Protein AF-A0AAV0T772-F1 (afdb_monomer)

Structure (mmCIF, N/CA/C/O backbone):
data_AF-A0AAV0T772-F1
#
_entry.id   AF-A0AAV0T772-F1
#
loop_
_atom_site.group_PDB
_atom_site.id
_atom_site.type_symbol
_atom_site.label_atom_id
_atom_site.label_alt_id
_atom_site.label_comp_id
_atom_site.label_asym_id
_atom_site.label_entity_id
_atom_site.label_seq_id
_atom_site.pdbx_PDB_ins_code
_atom_site.Cartn_x
_atom_site.Cartn_y
_atom_site.Cartn_z
_atom_site.occupancy
_atom_site.B_iso_or_equiv
_atom_site.auth_seq_id
_atom_site.auth_comp_id
_atom_site.auth_asym_id
_atom_site.auth_atom_id
_atom_site.pdbx_PDB_model_num
ATOM 1 N N . MET A 1 1 ? -0.680 -29.973 -27.256 1.00 51.50 1 MET A N 1
ATOM 2 C CA . MET A 1 1 ? 0.165 -28.839 -26.835 1.00 51.50 1 MET A CA 1
ATOM 3 C C . MET A 1 1 ? -0.811 -27.718 -26.525 1.00 51.50 1 MET A C 1
ATOM 5 O O . MET A 1 1 ? -1.563 -27.370 -27.421 1.00 51.50 1 MET A O 1
ATOM 9 N N . VAL A 1 2 ? -0.962 -27.311 -25.263 1.00 63.25 2 VAL A N 1
ATOM 10 C CA . VAL A 1 2 ? -1.896 -26.226 -24.912 1.00 63.25 2 VAL A CA 1
ATOM 11 C C . VAL A 1 2 ? -1.125 -24.925 -25.077 1.00 63.25 2 VAL A C 1
ATOM 13 O O . VAL A 1 2 ? -0.084 -24.765 -24.442 1.00 63.25 2 VAL A O 1
ATOM 16 N N . ASP A 1 3 ? -1.598 -24.037 -25.944 1.00 65.44 3 ASP A N 1
ATOM 17 C CA . ASP A 1 3 ? -1.007 -22.712 -26.093 1.00 65.44 3 ASP A CA 1
ATOM 18 C C . ASP A 1 3 ? -1.204 -21.931 -24.790 1.00 65.44 3 ASP A C 1
ATOM 20 O O . ASP A 1 3 ? -2.327 -21.668 -24.353 1.00 65.44 3 ASP A O 1
ATOM 24 N N . ALA A 1 4 ? -0.098 -21.594 -24.129 1.00 74.06 4 ALA A N 1
ATOM 25 C CA . ALA A 1 4 ? -0.123 -20.755 -22.945 1.00 74.06 4 ALA A CA 1
ATOM 26 C C . ALA A 1 4 ? -0.228 -19.289 -23.384 1.00 74.06 4 ALA A C 1
ATOM 28 O O . ALA A 1 4 ? 0.738 -18.694 -23.863 1.00 74.06 4 ALA A O 1
ATOM 29 N N . TYR A 1 5 ? -1.407 -18.693 -23.221 1.00 74.44 5 TYR A N 1
ATOM 30 C CA . TYR A 1 5 ? -1.593 -17.263 -23.442 1.00 74.44 5 TYR A CA 1
ATOM 31 C C . TYR A 1 5 ? -0.962 -16.473 -22.292 1.00 74.44 5 TYR A C 1
ATOM 33 O O . TYR A 1 5 ? -1.342 -16.631 -21.132 1.00 74.44 5 TYR A O 1
ATOM 41 N N . ARG A 1 6 ? -0.003 -15.596 -22.615 1.00 76.62 6 ARG A N 1
ATOM 42 C CA . ARG A 1 6 ? 0.602 -14.662 -21.658 1.00 76.62 6 ARG A CA 1
ATOM 43 C C . ARG A 1 6 ? -0.062 -13.296 -21.777 1.00 76.62 6 ARG A C 1
ATOM 45 O O . ARG A 1 6 ? 0.064 -12.636 -22.807 1.00 76.62 6 ARG A O 1
ATOM 52 N N . ILE A 1 7 ? -0.721 -12.855 -20.712 1.00 79.25 7 ILE A N 1
ATOM 53 C CA . ILE A 1 7 ? -1.229 -11.485 -20.607 1.00 79.25 7 ILE A CA 1
ATOM 54 C C . ILE A 1 7 ? -0.040 -10.565 -20.317 1.00 79.25 7 ILE A C 1
ATOM 56 O O . ILE A 1 7 ? 0.737 -10.821 -19.401 1.00 79.25 7 ILE A O 1
ATOM 60 N N . VAL A 1 8 ? 0.118 -9.508 -21.114 1.00 85.19 8 VAL A N 1
ATOM 61 C CA . VAL A 1 8 ? 1.136 -8.472 -20.904 1.00 85.19 8 VAL A CA 1
ATOM 62 C C . VAL A 1 8 ? 0.420 -7.151 -20.673 1.00 85.19 8 VAL A C 1
ATOM 64 O O . VAL A 1 8 ? -0.331 -6.695 -21.534 1.00 85.19 8 VAL A O 1
ATOM 67 N N . PHE A 1 9 ? 0.655 -6.539 -19.515 1.00 88.12 9 PHE A N 1
ATOM 68 C CA . PHE A 1 9 ? 0.102 -5.230 -19.188 1.00 88.12 9 PHE A CA 1
ATOM 69 C C . PHE A 1 9 ? 0.944 -4.123 -19.822 1.00 88.12 9 PHE A C 1
ATOM 71 O O . PHE A 1 9 ? 2.175 -4.134 -19.763 1.00 88.12 9 PHE A O 1
ATOM 78 N N . SER A 1 10 ? 0.283 -3.140 -20.430 1.00 92.62 10 SER A N 1
ATOM 79 C CA . SER A 1 10 ? 0.952 -1.909 -20.842 1.00 92.62 10 SER A CA 1
ATOM 80 C C . SER A 1 10 ? 1.315 -1.068 -19.617 1.00 92.62 10 SER A C 1
ATOM 82 O O . SER A 1 10 ? 0.649 -1.138 -18.584 1.00 92.62 10 SER A O 1
ATOM 84 N N . LYS A 1 11 ? 2.312 -0.183 -19.745 1.00 89.62 11 LYS A N 1
ATOM 85 C CA . LYS A 1 11 ? 2.685 0.752 -18.665 1.00 89.62 11 LYS A CA 1
ATOM 86 C C . LYS A 1 11 ? 1.484 1.542 -18.133 1.00 89.62 11 LYS A C 1
ATOM 88 O O . LYS A 1 11 ? 1.363 1.745 -16.932 1.00 89.62 11 LYS A O 1
ATOM 93 N N . GLN A 1 12 ? 0.585 1.967 -19.022 1.00 93.56 12 GLN A N 1
ATOM 94 C CA . GLN A 1 12 ? -0.625 2.700 -18.642 1.00 93.56 12 GLN A CA 1
ATOM 95 C C . GLN A 1 12 ? -1.594 1.829 -17.835 1.00 93.56 12 GLN A C 1
ATOM 97 O O . GLN A 1 12 ? -2.177 2.310 -16.867 1.00 93.56 12 GLN A O 1
ATOM 102 N N . GLN A 1 13 ? -1.751 0.553 -18.204 1.00 94.06 13 GLN A N 1
ATOM 103 C CA . GLN A 1 13 ? -2.580 -0.391 -17.453 1.00 94.06 13 GLN A CA 1
ATOM 104 C C . GLN A 1 13 ? -1.985 -0.672 -16.073 1.00 94.06 13 GLN A C 1
ATOM 106 O O . GLN A 1 13 ? -2.714 -0.606 -15.091 1.00 94.06 13 GLN A O 1
ATOM 111 N N . THR A 1 14 ? -0.672 -0.898 -15.984 1.00 93.88 14 THR A N 1
ATOM 112 C CA . THR A 1 14 ? 0.033 -1.085 -14.709 1.00 93.88 14 THR A CA 1
ATOM 113 C C . THR A 1 14 ? -0.166 0.112 -13.784 1.00 93.88 14 THR A C 1
ATOM 115 O O . THR A 1 14 ? -0.620 -0.060 -12.660 1.00 93.88 14 THR A O 1
ATOM 118 N N . ILE A 1 15 ? 0.089 1.336 -14.264 1.00 93.75 15 ILE A N 1
ATOM 119 C CA . ILE A 1 15 ? -0.106 2.558 -13.464 1.00 93.75 15 ILE A CA 1
ATOM 120 C C . ILE A 1 15 ? -1.560 2.684 -13.002 1.00 93.75 15 ILE A C 1
ATOM 122 O O . ILE A 1 15 ? -1.810 3.038 -11.855 1.00 93.75 15 ILE A O 1
ATOM 126 N N . LYS A 1 16 ? -2.523 2.374 -13.879 1.00 94.69 16 LYS A N 1
ATOM 127 C CA . LYS A 1 16 ? -3.943 2.415 -13.528 1.00 94.69 16 LYS A CA 1
ATOM 128 C C . LYS A 1 16 ? -4.274 1.429 -12.405 1.00 94.69 16 LYS A C 1
ATOM 130 O O . LYS A 1 16 ? -4.924 1.840 -11.454 1.00 94.69 16 LYS A O 1
ATOM 135 N N . LEU A 1 17 ? -3.793 0.187 -12.494 1.00 94.44 17 LEU A N 1
ATOM 136 C CA . LEU A 1 17 ? -3.989 -0.848 -11.470 1.00 94.44 17 LEU A CA 1
ATOM 137 C C . LEU A 1 17 ? -3.356 -0.445 -10.128 1.00 94.44 17 LEU A C 1
ATOM 139 O O . LEU A 1 17 ? -3.989 -0.565 -9.085 1.00 94.44 17 LEU A O 1
ATOM 143 N N . PHE A 1 18 ? -2.142 0.113 -10.151 1.00 95.25 18 PHE A N 1
ATOM 144 C CA . PHE A 1 18 ? -1.471 0.627 -8.950 1.00 95.25 18 PHE A CA 1
ATOM 145 C C . PHE A 1 18 ? -2.079 1.918 -8.390 1.00 95.25 18 PHE A C 1
ATOM 147 O O . PHE A 1 18 ? -1.736 2.303 -7.279 1.00 95.25 18 PHE A O 1
ATOM 154 N N . ALA A 1 19 ? -2.970 2.602 -9.107 1.00 93.69 19 ALA A N 1
ATOM 155 C CA . ALA A 1 19 ? -3.692 3.769 -8.594 1.00 93.69 19 ALA A CA 1
ATOM 156 C C . ALA A 1 19 ? -5.055 3.400 -7.978 1.00 93.69 19 ALA A C 1
ATOM 158 O O . ALA A 1 19 ? -5.772 4.275 -7.482 1.00 93.69 19 ALA A O 1
ATOM 159 N N . GLU A 1 20 ? -5.439 2.120 -8.014 1.00 92.69 20 GLU A N 1
ATOM 160 C CA . GLU A 1 20 ? -6.690 1.657 -7.425 1.00 92.69 20 GLU A CA 1
ATOM 161 C C . GLU A 1 20 ? -6.631 1.724 -5.898 1.00 92.69 20 GLU A C 1
ATOM 163 O O . GLU A 1 20 ? -5.638 1.365 -5.258 1.00 92.69 20 GLU A O 1
ATOM 168 N N . ARG A 1 21 ? -7.719 2.219 -5.301 1.00 91.06 21 ARG A N 1
ATOM 169 C CA . ARG A 1 21 ? -7.842 2.294 -3.844 1.00 91.06 21 ARG A CA 1
ATOM 170 C C . ARG A 1 21 ? -8.007 0.897 -3.259 1.00 91.06 21 ARG A C 1
ATOM 172 O O . ARG A 1 21 ? -8.530 0.003 -3.926 1.00 91.06 21 ARG A O 1
ATOM 179 N N . LYS A 1 22 ? -7.643 0.732 -1.986 1.00 90.12 22 LYS A N 1
ATOM 180 C CA . LYS A 1 22 ? -7.951 -0.494 -1.254 1.00 90.12 22 LYS A CA 1
ATOM 181 C C . LYS A 1 22 ? -9.466 -0.679 -1.203 1.00 90.12 22 LYS A C 1
ATOM 183 O O . LYS A 1 22 ? -10.212 0.259 -0.908 1.00 90.12 22 LYS A O 1
ATOM 188 N N . ASP A 1 23 ? -9.918 -1.900 -1.456 1.00 88.94 23 ASP A N 1
ATOM 189 C CA . ASP A 1 23 ? -11.307 -2.272 -1.213 1.00 88.94 23 ASP A CA 1
ATOM 190 C C . ASP A 1 23 ? -11.629 -2.145 0.291 1.00 88.94 23 ASP A C 1
ATOM 192 O O . ASP A 1 23 ? -10.820 -2.498 1.154 1.00 88.94 23 ASP A O 1
ATOM 196 N N . LYS A 1 24 ? -12.815 -1.636 0.635 1.00 85.62 24 LYS A N 1
ATOM 197 C CA . LYS A 1 24 ? -13.233 -1.478 2.038 1.00 85.62 24 LYS A CA 1
ATOM 198 C C . LYS A 1 24 ? -13.363 -2.814 2.777 1.00 85.62 24 LYS A C 1
ATOM 200 O O . LYS A 1 24 ? -13.191 -2.835 3.988 1.00 85.62 24 LYS A O 1
ATOM 205 N N . GLY A 1 25 ? -13.672 -3.901 2.072 1.00 87.62 25 GLY A N 1
ATOM 206 C CA . GLY A 1 25 ? -13.778 -5.248 2.634 1.00 87.62 25 GLY A CA 1
ATOM 207 C C . GLY A 1 25 ? -12.449 -6.002 2.720 1.00 87.62 25 GLY A C 1
ATOM 208 O O . GLY A 1 25 ? -12.416 -7.088 3.290 1.00 87.62 25 GLY A O 1
ATOM 209 N N . ARG A 1 26 ? -11.364 -5.456 2.157 1.00 90.94 26 ARG A N 1
ATOM 210 C CA . ARG A 1 26 ? -10.034 -6.076 2.164 1.00 90.94 26 ARG A CA 1
ATOM 211 C C . ARG A 1 26 ? -9.200 -5.554 3.335 1.00 90.94 26 ARG A C 1
ATOM 213 O O . ARG A 1 26 ? -9.156 -4.341 3.561 1.00 90.94 26 ARG A O 1
ATOM 220 N N . THR A 1 27 ? -8.509 -6.453 4.036 1.00 92.25 27 THR A N 1
ATOM 221 C CA . THR A 1 27 ? -7.536 -6.085 5.078 1.00 92.25 27 THR A CA 1
ATOM 222 C C . THR A 1 27 ? -6.320 -5.383 4.464 1.00 92.25 27 THR A C 1
ATOM 224 O O . THR A 1 27 ? -6.063 -5.492 3.262 1.00 92.25 27 THR A O 1
ATOM 227 N N . TRP A 1 28 ? -5.548 -4.647 5.261 1.00 92.31 28 TRP A N 1
ATOM 228 C CA . TRP A 1 28 ? -4.323 -4.017 4.763 1.00 92.31 28 TRP A CA 1
ATOM 229 C C . TRP A 1 28 ? -3.260 -5.042 4.374 1.00 92.31 28 TRP A C 1
ATOM 231 O O . TRP A 1 28 ? -2.584 -4.851 3.364 1.00 92.31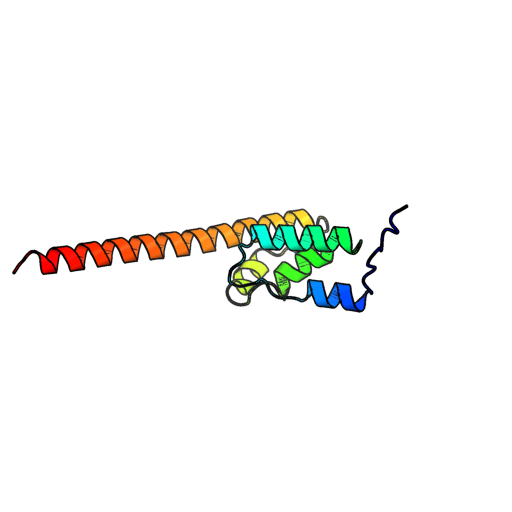 28 TRP A O 1
ATOM 241 N N . ASN A 1 29 ? -3.176 -6.155 5.103 1.00 94.25 29 ASN A N 1
ATOM 242 C CA . ASN A 1 29 ? -2.272 -7.258 4.777 1.00 94.25 29 ASN A CA 1
ATOM 243 C C . ASN A 1 29 ? -2.620 -7.901 3.426 1.00 94.25 29 ASN A C 1
ATOM 245 O O . ASN A 1 29 ? -1.745 -8.056 2.575 1.00 94.25 29 ASN A O 1
ATOM 249 N N . ASP A 1 30 ? -3.900 -8.196 3.180 1.00 94.94 30 ASP A N 1
ATOM 250 C CA . ASP A 1 30 ? -4.342 -8.738 1.888 1.00 94.94 30 ASP A CA 1
ATOM 251 C C . ASP A 1 30 ? -4.135 -7.729 0.751 1.00 94.94 30 ASP A C 1
ATOM 253 O O . ASP A 1 30 ? -3.883 -8.102 -0.396 1.00 94.94 30 ASP A O 1
ATOM 257 N N . HIS A 1 31 ? -4.253 -6.432 1.048 1.00 95.06 31 HIS A N 1
ATOM 258 C CA . HIS A 1 31 ? -3.989 -5.383 0.067 1.00 95.06 31 HIS A CA 1
ATOM 259 C C . HIS A 1 31 ? -2.509 -5.287 -0.293 1.00 95.06 31 HIS A C 1
ATOM 261 O O . HIS A 1 31 ? -2.189 -5.187 -1.474 1.00 95.06 31 HIS A O 1
ATOM 267 N N . LEU A 1 32 ? -1.610 -5.381 0.688 1.00 95.62 32 LEU A N 1
ATOM 268 C CA . LEU A 1 32 ? -0.173 -5.451 0.437 1.00 95.62 32 LEU A CA 1
ATOM 269 C C . LEU A 1 32 ? 0.179 -6.681 -0.404 1.00 95.62 32 LEU A C 1
ATOM 271 O O . LEU A 1 32 ? 0.882 -6.549 -1.404 1.00 95.62 32 LEU A O 1
ATOM 275 N N . LEU A 1 33 ? -0.378 -7.847 -0.066 1.00 96.75 33 LEU A N 1
ATOM 276 C CA . LEU A 1 33 ? -0.176 -9.077 -0.832 1.00 96.75 33 LEU A CA 1
ATOM 277 C C . LEU A 1 33 ? -0.643 -8.927 -2.289 1.00 96.75 33 LEU A C 1
ATOM 279 O O . LEU A 1 33 ? 0.059 -9.338 -3.211 1.00 96.75 33 LEU A O 1
ATOM 283 N N . TYR A 1 34 ? -1.798 -8.290 -2.510 1.00 95.88 34 TYR A N 1
ATOM 284 C CA . TYR A 1 34 ? -2.279 -7.959 -3.853 1.00 95.88 34 TYR A CA 1
ATOM 285 C C . TYR A 1 34 ? -1.291 -7.069 -4.620 1.00 95.88 34 TYR A C 1
ATOM 287 O O . TYR A 1 34 ? -1.013 -7.335 -5.789 1.00 95.88 34 TYR A O 1
ATOM 295 N N . LEU A 1 35 ? -0.749 -6.027 -3.982 1.00 96.31 35 LEU A N 1
ATOM 296 C CA . LEU A 1 35 ? 0.196 -5.109 -4.623 1.00 96.31 35 LEU A CA 1
ATOM 297 C C . LEU A 1 35 ? 1.533 -5.781 -4.957 1.00 96.31 35 LEU A C 1
ATOM 299 O O . LEU A 1 35 ? 2.087 -5.505 -6.019 1.00 96.31 35 LEU A O 1
ATOM 303 N N . VAL A 1 36 ? 2.027 -6.673 -4.092 1.00 96.75 36 VAL A N 1
ATOM 304 C CA . VAL A 1 36 ? 3.230 -7.482 -4.352 1.00 96.75 36 VAL A CA 1
ATOM 305 C C . VAL A 1 36 ? 2.995 -8.402 -5.549 1.00 96.75 36 VAL A C 1
ATOM 307 O O . VAL A 1 36 ? 3.746 -8.349 -6.519 1.00 96.75 36 VAL A O 1
ATOM 310 N N . ALA A 1 37 ? 1.891 -9.154 -5.561 1.00 95.94 37 ALA A N 1
ATOM 311 C CA . ALA A 1 37 ? 1.547 -10.019 -6.691 1.00 95.94 37 ALA A CA 1
ATOM 312 C C . ALA A 1 37 ? 1.372 -9.227 -8.002 1.00 95.94 37 ALA A C 1
ATOM 314 O O . ALA A 1 37 ? 1.759 -9.689 -9.077 1.00 95.94 37 ALA A O 1
ATOM 315 N N . LEU A 1 38 ? 0.812 -8.014 -7.931 1.00 95.12 38 LEU A N 1
ATOM 316 C CA . LEU A 1 38 ? 0.690 -7.117 -9.079 1.00 95.12 38 LEU A CA 1
ATOM 317 C C . LEU A 1 38 ? 2.061 -6.624 -9.567 1.00 95.12 38 LEU A C 1
ATOM 319 O O . LEU A 1 38 ? 2.289 -6.548 -10.778 1.00 95.12 38 LEU A O 1
ATOM 323 N N . GLN A 1 39 ? 2.972 -6.297 -8.649 1.00 95.69 39 GLN A N 1
ATOM 324 C CA . GLN A 1 39 ? 4.333 -5.872 -8.973 1.00 95.69 39 GLN A CA 1
ATOM 325 C C . GLN A 1 39 ? 5.089 -6.983 -9.703 1.00 95.69 39 GLN A C 1
ATOM 327 O O . GLN A 1 39 ? 5.658 -6.723 -10.765 1.00 95.69 39 GLN A O 1
ATOM 332 N N . GLU A 1 40 ? 5.010 -8.216 -9.204 1.00 94.31 40 GLU A N 1
ATOM 333 C CA . GLU A 1 40 ? 5.604 -9.395 -9.835 1.00 94.31 40 GLU A CA 1
ATOM 334 C C . GLU A 1 40 ? 4.990 -9.671 -11.217 1.00 94.31 40 GLU A C 1
ATOM 336 O O . GLU A 1 40 ? 5.708 -9.792 -12.212 1.00 94.31 40 GLU A O 1
ATOM 341 N N . ALA A 1 41 ? 3.655 -9.697 -11.318 1.00 92.31 41 ALA A N 1
ATOM 342 C CA . ALA A 1 41 ? 2.945 -9.993 -12.565 1.00 92.31 41 ALA A CA 1
ATOM 343 C C . ALA A 1 41 ? 3.182 -8.947 -13.668 1.00 92.31 41 ALA A C 1
ATOM 345 O O . ALA A 1 41 ? 3.104 -9.260 -14.859 1.00 92.31 41 ALA A O 1
ATOM 346 N N . THR A 1 42 ? 3.460 -7.699 -13.288 1.00 93.62 42 THR A N 1
ATOM 347 C CA . THR A 1 42 ? 3.726 -6.600 -14.229 1.00 93.62 42 THR A CA 1
ATOM 348 C C . THR A 1 42 ? 5.214 -6.299 -14.402 1.00 93.62 42 THR A C 1
ATOM 350 O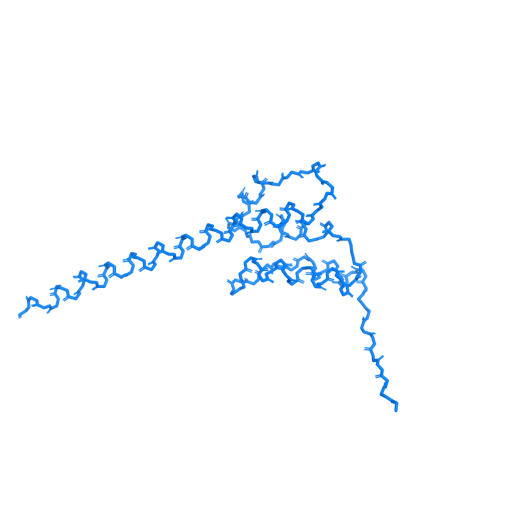 O . THR A 1 42 ? 5.560 -5.465 -15.243 1.00 93.62 42 THR A O 1
ATOM 353 N N . ASN A 1 43 ? 6.087 -6.977 -13.646 1.00 91.69 43 ASN A N 1
ATOM 354 C CA . ASN A 1 43 ? 7.516 -6.687 -13.536 1.00 91.69 43 ASN A CA 1
ATOM 355 C C . ASN A 1 43 ? 7.789 -5.181 -13.343 1.00 91.69 43 ASN A C 1
ATOM 357 O O . ASN A 1 43 ? 8.638 -4.583 -14.012 1.00 91.69 43 ASN A O 1
ATOM 361 N N . SER A 1 44 ? 6.986 -4.540 -12.491 1.00 93.00 44 SER A N 1
ATOM 362 C CA . SER A 1 44 ? 7.083 -3.110 -12.207 1.00 93.00 44 SER A CA 1
ATOM 363 C C . SER A 1 44 ? 8.045 -2.827 -11.052 1.00 93.00 44 SER A C 1
ATOM 365 O O . SER A 1 44 ? 8.531 -3.737 -10.390 1.00 93.00 44 SER A O 1
ATOM 367 N N . GLY A 1 45 ? 8.325 -1.551 -10.779 1.00 91.62 45 GLY A N 1
ATOM 368 C CA . GLY A 1 45 ? 9.147 -1.175 -9.627 1.00 91.62 45 GLY A CA 1
ATOM 369 C C . GLY A 1 45 ? 8.396 -1.327 -8.301 1.00 91.62 45 GLY A C 1
ATOM 370 O O . GLY A 1 45 ? 7.234 -0.930 -8.209 1.00 91.62 45 GLY A O 1
ATOM 371 N N . GLU A 1 46 ? 9.079 -1.814 -7.263 1.00 92.25 46 GLU A N 1
ATOM 372 C CA . GLU A 1 46 ? 8.554 -1.922 -5.887 1.00 92.25 46 GLU A CA 1
ATOM 373 C C . GLU A 1 46 ? 8.085 -0.576 -5.316 1.00 92.25 46 GLU A C 1
ATOM 375 O O . GLU A 1 46 ? 7.151 -0.524 -4.521 1.00 92.25 46 GLU A O 1
ATOM 380 N N . GLY A 1 47 ? 8.663 0.539 -5.779 1.00 92.25 47 GLY A N 1
ATOM 381 C CA . GLY A 1 47 ? 8.228 1.883 -5.390 1.00 92.25 47 GLY A CA 1
ATOM 382 C C . GLY A 1 47 ? 6.743 2.162 -5.667 1.00 92.25 47 GLY A C 1
ATOM 383 O O . GLY A 1 47 ? 6.147 2.974 -4.961 1.00 92.25 47 GLY A O 1
ATOM 384 N N . LEU A 1 48 ?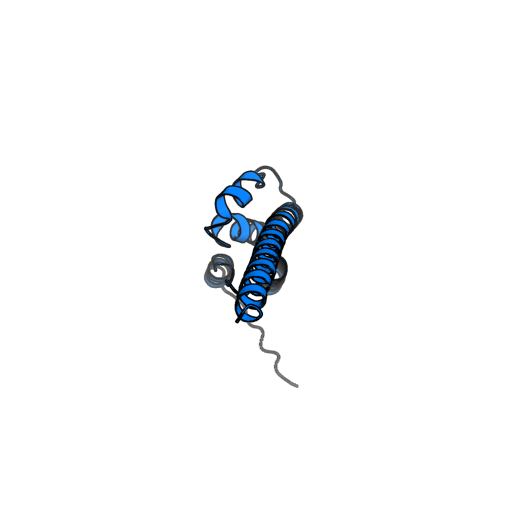 6.121 1.460 -6.625 1.00 93.62 48 LEU A N 1
ATOM 385 C CA . LEU A 1 48 ? 4.685 1.587 -6.903 1.00 93.62 48 LEU A CA 1
ATOM 386 C C . LEU A 1 48 ? 3.804 1.006 -5.785 1.00 93.62 48 LEU A C 1
ATOM 388 O O . LEU A 1 48 ? 2.685 1.480 -5.590 1.00 93.62 48 LEU A O 1
ATOM 392 N N . ILE A 1 49 ? 4.303 0.024 -5.024 1.00 94.75 49 ILE A N 1
ATOM 393 C CA . ILE A 1 49 ? 3.605 -0.543 -3.860 1.00 94.75 49 ILE A CA 1
ATOM 394 C C . ILE A 1 49 ? 3.479 0.537 -2.785 1.00 94.75 49 ILE A C 1
ATOM 396 O O . ILE A 1 49 ? 2.378 0.864 -2.336 1.00 94.75 49 ILE A O 1
ATOM 400 N N . LEU A 1 50 ? 4.612 1.144 -2.422 1.00 93.06 50 LEU A N 1
ATOM 401 C CA . LEU A 1 50 ? 4.657 2.202 -1.419 1.00 93.06 50 LEU A CA 1
ATOM 402 C C . LEU A 1 50 ? 3.876 3.440 -1.877 1.00 93.06 50 LEU A C 1
ATOM 404 O O . LEU A 1 50 ? 3.164 4.056 -1.086 1.00 93.06 50 LEU A O 1
ATOM 408 N N . GLU A 1 51 ? 3.956 3.786 -3.163 1.00 92.38 51 GLU A N 1
ATOM 409 C CA . GLU A 1 51 ? 3.163 4.872 -3.735 1.00 92.38 51 GLU A CA 1
ATOM 410 C C . GLU A 1 51 ? 1.653 4.615 -3.615 1.00 92.38 51 GLU A C 1
ATOM 412 O O . GLU A 1 51 ? 0.924 5.533 -3.227 1.00 92.38 51 GLU A O 1
ATOM 417 N N . ASN A 1 52 ? 1.181 3.386 -3.874 1.00 94.25 52 ASN A N 1
ATOM 418 C CA . ASN A 1 52 ? -0.221 3.019 -3.654 1.00 94.25 52 ASN A CA 1
ATOM 419 C C . ASN A 1 52 ? -0.647 3.241 -2.204 1.00 94.25 52 ASN A C 1
ATOM 421 O O . ASN A 1 52 ? -1.630 3.943 -1.955 1.00 94.25 52 ASN A O 1
ATOM 425 N N . ILE A 1 53 ? 0.117 2.692 -1.262 1.00 92.38 53 ILE A N 1
ATOM 426 C CA . ILE A 1 53 ? -0.187 2.772 0.169 1.00 92.38 53 ILE A CA 1
ATOM 427 C C . ILE A 1 53 ? -0.266 4.232 0.622 1.00 92.38 53 ILE A C 1
ATOM 429 O O . ILE A 1 53 ? -1.226 4.619 1.283 1.00 92.38 53 ILE A O 1
ATOM 433 N N . VAL A 1 54 ? 0.692 5.066 0.211 1.00 89.38 54 VAL A N 1
ATOM 434 C CA . VAL A 1 54 ? 0.774 6.471 0.636 1.00 89.38 54 VAL A CA 1
ATOM 435 C C . VAL A 1 54 ? -0.287 7.355 -0.021 1.00 89.38 54 VAL A C 1
ATOM 437 O O . VAL A 1 54 ? -0.863 8.231 0.633 1.00 89.38 54 VAL A O 1
ATOM 440 N N . LYS A 1 55 ? -0.553 7.162 -1.317 1.00 87.94 55 LYS A N 1
ATOM 441 C CA . LYS A 1 55 ? -1.380 8.098 -2.095 1.00 87.94 55 LYS A CA 1
ATOM 442 C C . LYS A 1 55 ? -2.818 7.636 -2.302 1.00 87.94 55 LYS A C 1
ATOM 444 O O . LYS A 1 55 ? -3.710 8.483 -2.345 1.00 87.94 55 LYS A O 1
ATOM 449 N N . TYR A 1 56 ? -3.052 6.334 -2.447 1.00 83.62 56 TYR A N 1
ATOM 450 C CA . TYR A 1 56 ? -4.294 5.807 -3.018 1.00 83.62 56 TYR A CA 1
ATOM 451 C C . T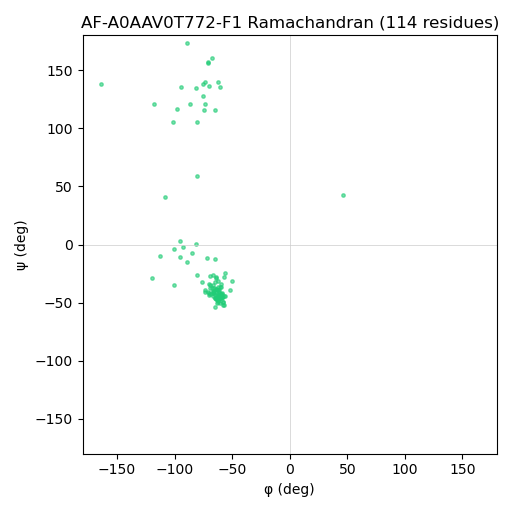YR A 1 56 ? -5.088 4.903 -2.068 1.00 83.62 56 TYR A C 1
ATOM 453 O O . TYR A 1 56 ? -6.313 4.857 -2.176 1.00 83.62 56 TYR A O 1
ATOM 461 N N . ALA A 1 57 ? -4.445 4.206 -1.130 1.00 69.81 57 ALA A N 1
ATOM 462 C CA . ALA A 1 57 ? -5.069 3.069 -0.462 1.00 69.81 57 ALA A CA 1
ATOM 463 C C . ALA A 1 57 ? -6.296 3.405 0.420 1.00 69.81 57 ALA A C 1
ATOM 465 O O . ALA A 1 57 ? -7.288 2.690 0.311 1.00 69.81 57 ALA A O 1
ATOM 466 N N . GLN A 1 58 ? -6.323 4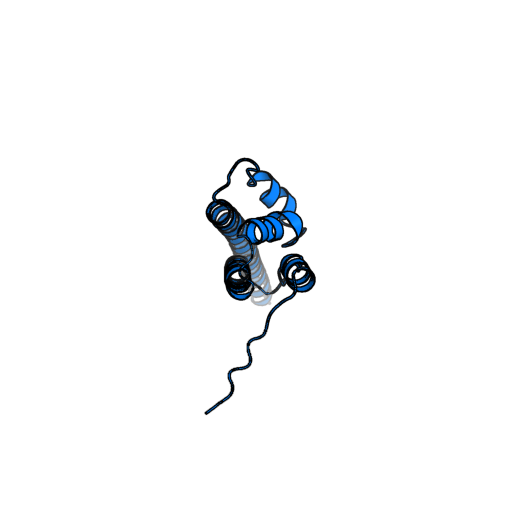.492 1.212 1.00 71.00 58 GLN A N 1
ATOM 467 C CA . GLN A 1 58 ? -7.530 4.898 1.972 1.00 71.00 58 GLN A CA 1
ATOM 468 C C . GLN A 1 58 ? -7.445 6.348 2.484 1.00 71.00 58 GLN A C 1
ATOM 470 O O . GLN A 1 58 ? -6.409 6.745 3.006 1.00 71.00 58 GLN A O 1
ATOM 475 N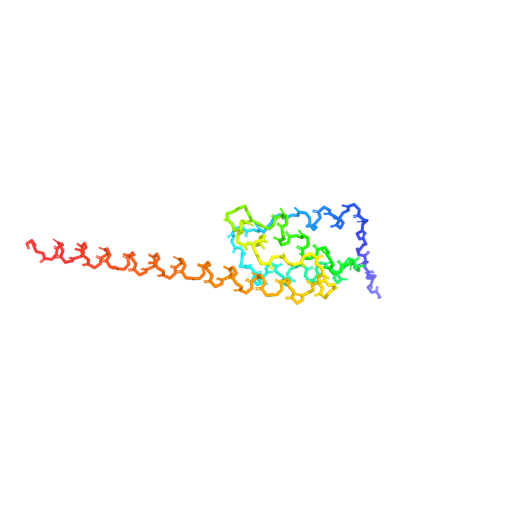 N . SER A 1 59 ? -8.532 7.135 2.401 1.00 67.19 59 SER A N 1
ATOM 476 C CA . SER A 1 59 ? -8.509 8.544 2.849 1.00 67.19 59 SER A CA 1
ATOM 477 C C . SER A 1 59 ? -8.557 8.709 4.370 1.00 67.19 59 SER A C 1
ATOM 479 O O . SER A 1 59 ? -7.997 9.662 4.897 1.00 67.19 59 SER A O 1
ATOM 481 N N . GLU A 1 60 ? -9.230 7.800 5.079 1.00 74.50 60 GLU A N 1
ATOM 482 C CA . GLU A 1 60 ? -9.440 7.897 6.533 1.00 74.50 60 GLU A CA 1
ATOM 483 C C . GLU A 1 60 ? -8.135 7.681 7.319 1.00 74.50 60 GLU A C 1
ATOM 485 O O . GLU A 1 60 ? -7.897 8.356 8.317 1.00 74.50 60 GLU A O 1
ATOM 490 N N . SER A 1 61 ? -7.243 6.824 6.814 1.00 79.00 61 SER A N 1
ATOM 491 C CA . SER A 1 61 ? -5.944 6.511 7.432 1.00 79.00 61 SER A CA 1
ATOM 492 C C . SER A 1 61 ? -4.789 7.346 6.860 1.00 79.00 61 SER A C 1
ATOM 494 O O . SER A 1 61 ? -3.635 7.153 7.237 1.00 79.00 61 SER A O 1
ATOM 496 N N . GLN A 1 62 ? -5.063 8.284 5.946 1.00 83.38 62 GLN A N 1
ATOM 497 C CA . GLN A 1 62 ? -4.024 8.950 5.152 1.00 83.38 62 GLN A CA 1
ATOM 498 C C . GLN A 1 62 ? -3.088 9.829 5.989 1.00 83.38 62 GLN A C 1
ATOM 500 O O . GLN A 1 62 ? -1.883 9.838 5.752 1.00 83.38 62 GLN A O 1
ATOM 505 N N . ALA A 1 63 ? -3.611 10.518 7.005 1.00 83.12 63 ALA A N 1
ATOM 506 C CA . ALA A 1 63 ? -2.786 11.311 7.918 1.00 83.12 63 ALA A CA 1
ATOM 507 C C . ALA A 1 63 ? -1.788 10.436 8.700 1.00 83.12 63 ALA A C 1
ATOM 509 O O . ALA A 1 63 ? -0.631 10.813 8.875 1.00 83.12 63 ALA A O 1
ATOM 510 N N . LEU A 1 64 ? -2.227 9.247 9.117 1.00 84.75 64 LEU A N 1
ATOM 511 C CA . LEU A 1 64 ? -1.414 8.276 9.848 1.00 84.75 64 LEU A CA 1
ATOM 512 C C . LEU A 1 64 ? -0.33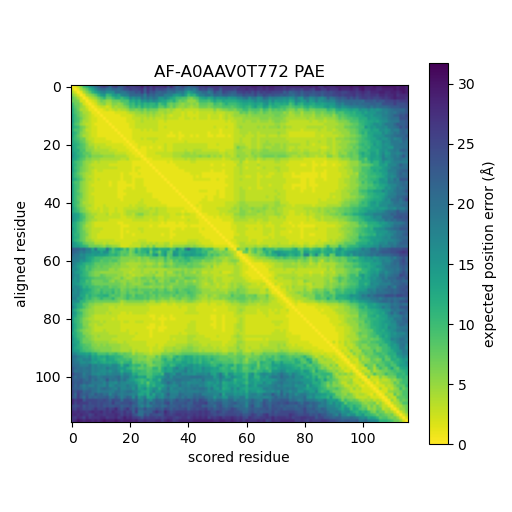5 7.661 8.949 1.00 84.75 64 LEU A C 1
ATOM 514 O O . LEU A 1 64 ? 0.827 7.593 9.342 1.00 84.75 64 LEU A O 1
ATOM 518 N N . ILE A 1 65 ? -0.707 7.296 7.718 1.00 85.94 65 ILE A N 1
ATOM 519 C CA . ILE A 1 65 ? 0.218 6.801 6.691 1.00 85.94 65 ILE A CA 1
ATOM 520 C C . ILE A 1 65 ? 1.321 7.826 6.405 1.00 85.94 65 ILE A C 1
ATOM 522 O O . ILE A 1 65 ? 2.502 7.487 6.414 1.00 85.94 65 ILE A O 1
ATOM 526 N N . ILE A 1 66 ? 0.949 9.090 6.174 1.00 84.88 66 ILE A N 1
ATOM 527 C CA . ILE A 1 66 ? 1.908 10.167 5.888 1.00 84.88 66 ILE A CA 1
ATOM 528 C C . ILE A 1 66 ? 2.859 10.382 7.071 1.00 84.88 66 ILE A C 1
ATOM 530 O O . ILE A 1 66 ? 4.041 10.629 6.851 1.00 84.88 66 ILE A O 1
ATOM 534 N N . GLY A 1 67 ? 2.373 10.246 8.309 1.00 84.06 67 GLY A N 1
ATOM 535 C CA . GLY A 1 67 ? 3.207 10.348 9.509 1.00 84.06 67 GLY A CA 1
ATOM 536 C C . GLY A 1 67 ? 4.300 9.277 9.602 1.00 84.06 67 GLY A C 1
ATOM 537 O O . GLY A 1 67 ? 5.374 9.559 10.125 1.00 84.06 67 GLY A O 1
ATOM 538 N N . GLN A 1 68 ? 4.055 8.079 9.066 1.00 83.50 68 GLN A N 1
ATOM 539 C CA . GLN A 1 68 ? 5.027 6.975 9.039 1.00 83.50 68 GLN A CA 1
ATOM 540 C C . GLN A 1 68 ? 5.925 6.982 7.790 1.00 83.50 68 GLN A C 1
ATOM 542 O O . GLN A 1 68 ? 6.952 6.302 7.738 1.00 83.50 68 GLN A O 1
ATOM 547 N N . TYR A 1 69 ? 5.559 7.741 6.757 1.00 86.19 69 TYR A N 1
ATOM 548 C CA . TYR A 1 69 ? 6.256 7.723 5.478 1.00 86.19 69 TYR A CA 1
ATOM 549 C C . TYR A 1 69 ? 7.607 8.455 5.530 1.00 86.19 69 TYR A C 1
ATOM 551 O O . TYR A 1 69 ? 7.680 9.679 5.651 1.00 86.19 69 TYR A O 1
ATOM 559 N N . ASN A 1 70 ? 8.698 7.709 5.332 1.00 85.31 70 ASN A N 1
ATOM 560 C CA . ASN A 1 70 ? 10.037 8.269 5.154 1.00 85.31 70 ASN A CA 1
ATOM 561 C C . ASN A 1 70 ? 10.441 8.289 3.671 1.00 85.31 70 ASN A C 1
ATOM 563 O O . ASN A 1 70 ? 10.839 7.273 3.103 1.00 85.31 70 ASN A O 1
ATOM 567 N N . ARG A 1 71 ? 10.416 9.482 3.066 1.00 81.88 71 ARG A N 1
ATOM 568 C CA . ARG A 1 71 ? 10.752 9.712 1.648 1.00 81.88 71 ARG A CA 1
ATOM 569 C C . ARG A 1 71 ? 12.207 9.430 1.249 1.00 81.88 71 ARG A C 1
ATOM 571 O O . ARG A 1 71 ? 12.505 9.472 0.060 1.00 81.88 71 ARG A 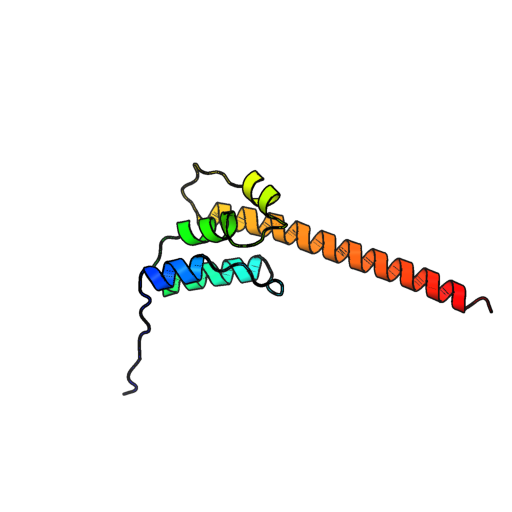O 1
ATOM 578 N N . TYR A 1 72 ? 13.115 9.249 2.209 1.00 85.56 72 TYR A N 1
ATOM 579 C CA . TYR A 1 72 ? 14.543 9.032 1.943 1.00 85.56 72 TYR A CA 1
ATOM 580 C C . TYR A 1 72 ? 14.930 7.550 1.915 1.00 85.56 72 TYR A C 1
ATOM 582 O O . TYR A 1 72 ? 16.048 7.229 1.519 1.00 85.56 72 TYR A O 1
ATOM 590 N N . ARG A 1 73 ? 14.027 6.652 2.331 1.00 84.75 73 ARG A N 1
ATOM 591 C CA . ARG A 1 73 ? 14.244 5.204 2.253 1.00 84.75 73 ARG A CA 1
ATOM 592 C C . ARG A 1 73 ? 14.086 4.712 0.813 1.00 84.75 73 ARG A C 1
ATOM 594 O O . ARG A 1 73 ? 13.192 5.157 0.093 1.00 84.75 73 ARG A O 1
ATOM 601 N N . THR A 1 74 ? 14.973 3.810 0.401 1.00 84.19 74 THR A N 1
ATOM 602 C CA . THR A 1 74 ? 15.004 3.215 -0.949 1.00 84.19 74 THR A CA 1
ATOM 603 C C . THR A 1 74 ? 14.661 1.726 -0.944 1.00 84.19 74 THR A C 1
ATOM 605 O O . THR A 1 74 ? 14.451 1.143 -2.000 1.00 84.19 74 THR A O 1
ATOM 608 N N . ASP A 1 75 ? 14.584 1.115 0.234 1.00 91.38 75 ASP A N 1
ATOM 609 C CA . ASP A 1 75 ? 14.137 -0.250 0.502 1.00 91.38 75 ASP A CA 1
ATOM 610 C C . ASP A 1 75 ? 12.602 -0.333 0.531 1.00 91.38 75 ASP A C 1
ATOM 612 O O . ASP A 1 75 ? 12.035 -0.687 1.548 1.00 91.38 75 ASP A O 1
ATOM 616 N N . TYR A 1 76 ? 11.916 0.041 -0.558 1.00 90.62 76 TYR A N 1
ATOM 617 C CA . TYR A 1 76 ? 10.477 0.373 -0.593 1.00 90.62 76 TYR A CA 1
ATOM 618 C C . TYR A 1 76 ? 9.504 -0.628 0.047 1.00 90.62 76 TYR A C 1
ATOM 620 O O . TYR A 1 76 ? 8.466 -0.196 0.557 1.00 90.62 76 TYR A O 1
ATOM 628 N N . LEU A 1 77 ? 9.815 -1.926 0.026 1.00 92.81 77 LEU A N 1
ATOM 629 C CA . LEU A 1 77 ? 8.952 -2.957 0.600 1.00 92.81 77 LEU A CA 1
ATOM 630 C C . LEU A 1 77 ? 8.924 -2.909 2.137 1.00 92.81 77 LEU A C 1
ATOM 632 O O . LEU A 1 77 ? 7.843 -2.968 2.714 1.00 92.81 77 LEU A O 1
ATOM 636 N N . THR A 1 78 ? 10.062 -2.682 2.799 1.00 93.75 78 THR A N 1
ATOM 637 C CA . THR A 1 78 ? 10.132 -2.632 4.271 1.00 93.75 78 THR A CA 1
ATOM 638 C C . THR A 1 78 ? 9.254 -1.510 4.858 1.00 93.75 78 THR A C 1
ATOM 640 O O . THR A 1 78 ? 8.412 -1.790 5.707 1.00 93.75 78 THR A O 1
ATOM 643 N N . PRO A 1 79 ? 9.331 -0.238 4.397 1.00 92.25 79 PRO A N 1
ATOM 644 C CA . PRO A 1 79 ? 8.401 0.805 4.819 1.00 92.25 79 PRO A CA 1
ATOM 645 C C . PRO A 1 79 ? 6.941 0.482 4.502 1.00 92.25 79 PRO A C 1
ATOM 647 O O . PRO A 1 79 ? 6.063 0.900 5.250 1.00 92.25 79 PRO A O 1
ATOM 650 N N . ALA A 1 80 ? 6.659 -0.203 3.390 1.00 93.19 80 ALA A N 1
ATOM 651 C CA . ALA A 1 80 ? 5.295 -0.588 3.046 1.00 93.19 80 ALA A CA 1
ATOM 652 C C . ALA A 1 80 ? 4.730 -1.584 4.072 1.00 93.19 80 ALA A C 1
ATOM 654 O O . ALA A 1 80 ? 3.618 -1.376 4.558 1.00 93.19 80 ALA A O 1
ATOM 655 N N . GLU A 1 81 ? 5.509 -2.601 4.445 1.00 94.44 81 GLU A N 1
ATOM 656 C CA . GLU A 1 81 ? 5.181 -3.571 5.498 1.00 94.44 81 GLU A CA 1
ATOM 657 C C . GLU A 1 81 ? 5.001 -2.903 6.867 1.00 94.44 81 GLU A C 1
ATOM 659 O O . GLU A 1 81 ? 4.002 -3.161 7.546 1.00 94.44 81 GLU A O 1
ATOM 664 N N . ASP A 1 82 ? 5.914 -2.001 7.247 1.00 93.31 82 ASP A N 1
ATOM 665 C CA . ASP A 1 82 ? 5.853 -1.240 8.503 1.00 93.31 82 ASP A CA 1
ATOM 666 C C . ASP A 1 82 ? 4.543 -0.432 8.598 1.00 93.31 82 ASP A C 1
ATOM 668 O O . ASP A 1 82 ? 3.816 -0.493 9.595 1.00 93.31 82 ASP A O 1
ATOM 672 N N . ILE A 1 83 ? 4.210 0.311 7.535 1.00 92.69 83 ILE A N 1
ATOM 673 C CA . ILE A 1 83 ? 3.006 1.152 7.457 1.00 92.69 83 ILE A CA 1
ATOM 674 C C . ILE A 1 83 ? 1.738 0.293 7.503 1.00 92.69 83 ILE A C 1
ATOM 676 O O . ILE A 1 83 ? 0.800 0.610 8.236 1.00 92.69 83 ILE A O 1
ATOM 680 N N . VAL A 1 84 ? 1.702 -0.792 6.727 1.00 93.62 84 VAL A N 1
ATOM 681 C CA . VAL A 1 84 ? 0.562 -1.718 6.666 1.00 93.62 84 VAL A CA 1
ATOM 682 C C . VAL A 1 84 ? 0.312 -2.366 8.022 1.00 93.62 84 VAL A C 1
ATOM 684 O O . VAL A 1 84 ? -0.826 -2.357 8.492 1.00 93.62 84 VAL A O 1
ATOM 687 N N . SER A 1 85 ? 1.367 -2.842 8.684 1.00 93.75 85 SER A N 1
ATOM 688 C CA . SER A 1 85 ? 1.280 -3.446 10.017 1.00 93.75 85 SER A CA 1
ATOM 689 C C . SER A 1 85 ? 0.723 -2.461 11.044 1.00 93.75 85 SER A C 1
ATOM 691 O O . SER A 1 85 ? -0.154 -2.809 11.836 1.00 93.75 85 SER A O 1
ATOM 693 N N . PHE A 1 86 ? 1.184 -1.207 10.997 1.00 91.12 86 PHE A N 1
ATOM 694 C CA . PHE A 1 86 ? 0.708 -0.149 11.883 1.00 91.12 86 PHE A CA 1
ATOM 695 C C . PHE A 1 86 ? -0.791 0.138 11.704 1.00 91.12 86 PHE A C 1
ATOM 697 O O . PHE A 1 86 ? -1.533 0.192 12.684 1.00 91.12 86 PHE A O 1
ATOM 704 N N . ILE A 1 87 ? -1.264 0.297 10.465 1.00 90.50 87 ILE A N 1
ATOM 705 C CA . ILE A 1 87 ? -2.670 0.652 10.204 1.00 90.50 87 ILE A CA 1
ATOM 706 C C . ILE A 1 87 ? -3.596 -0.530 10.453 1.00 90.50 87 ILE A C 1
ATOM 708 O O . ILE A 1 87 ? -4.673 -0.334 11.011 1.00 90.50 87 ILE A O 1
ATOM 712 N N . GLN A 1 88 ? -3.182 -1.745 10.080 1.00 91.56 88 GLN A N 1
ATOM 713 C CA . GLN A 1 88 ? -3.945 -2.953 10.382 1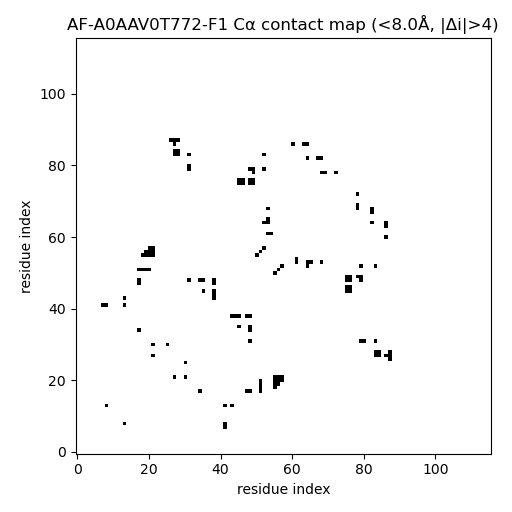.00 91.56 88 GLN A CA 1
ATOM 714 C C . GLN A 1 88 ? -4.182 -3.073 11.890 1.00 91.56 88 GLN A C 1
ATOM 716 O O . GLN A 1 88 ? -5.312 -3.306 12.307 1.00 91.56 88 GLN A O 1
ATOM 721 N N . GLY A 1 89 ? -3.147 -2.824 12.703 1.00 89.94 89 GLY A N 1
ATOM 722 C CA . GLY A 1 89 ? -3.274 -2.812 14.159 1.00 89.94 89 GLY A CA 1
ATOM 723 C C . GLY A 1 89 ? -4.333 -1.821 14.651 1.00 89.94 89 GLY A C 1
ATOM 724 O O . GLY A 1 89 ? -5.169 -2.179 15.475 1.00 89.94 89 GLY A O 1
ATOM 725 N N . LEU A 1 90 ? -4.365 -0.606 14.098 1.00 87.56 90 LEU A N 1
ATOM 726 C CA . LEU A 1 90 ? -5.380 0.392 14.454 1.00 87.56 90 LEU A CA 1
ATOM 727 C C . LEU A 1 90 ? -6.793 -0.024 14.020 1.00 87.56 90 LEU A C 1
ATOM 729 O O . LEU A 1 90 ? -7.745 0.142 14.784 1.00 87.56 90 LEU A O 1
ATOM 733 N N . GLU A 1 91 ? -6.955 -0.582 12.818 1.00 86.56 91 GLU A N 1
ATOM 734 C CA . GLU A 1 91 ? -8.255 -1.086 12.362 1.00 86.56 91 GLU A CA 1
ATOM 735 C C . GLU A 1 91 ? -8.750 -2.224 13.267 1.00 86.56 91 GLU A C 1
ATOM 737 O O . GLU A 1 91 ? -9.891 -2.181 13.736 1.00 86.56 91 GLU A O 1
ATOM 742 N N . ASP A 1 92 ? -7.886 -3.172 13.624 1.00 87.44 92 ASP A N 1
ATOM 743 C CA . ASP A 1 92 ? -8.226 -4.286 14.513 1.00 87.44 92 ASP A CA 1
ATOM 744 C C . ASP A 1 92 ? -8.617 -3.808 15.921 1.00 87.44 92 ASP A C 1
ATOM 746 O O . ASP A 1 92 ? -9.573 -4.316 16.520 1.00 87.44 92 ASP A O 1
ATOM 750 N N . GLU A 1 93 ? -7.932 -2.788 16.449 1.00 85.12 93 GLU A N 1
ATOM 751 C CA . GLU A 1 93 ? -8.272 -2.169 17.731 1.00 85.12 93 GLU A CA 1
ATOM 752 C C . GLU A 1 93 ? -9.649 -1.501 17.710 1.00 85.12 93 GLU A C 1
ATOM 754 O O . GLU A 1 93 ? -10.458 -1.737 18.613 1.00 85.12 93 GLU A O 1
ATOM 759 N N . THR A 1 94 ? -9.956 -0.722 16.669 1.00 80.00 94 THR A N 1
ATOM 760 C CA . THR A 1 94 ? -11.268 -0.063 16.538 1.00 80.00 94 THR A CA 1
ATOM 761 C C . THR A 1 94 ? -12.406 -1.072 16.392 1.00 80.00 94 THR A C 1
ATOM 763 O O . THR A 1 94 ? -13.482 -0.907 16.978 1.00 80.00 94 THR A O 1
ATOM 766 N N . VAL A 1 95 ? -12.172 -2.161 15.653 1.00 77.06 95 VAL A N 1
ATOM 767 C CA . VAL A 1 95 ? -13.128 -3.259 15.510 1.00 77.06 95 VAL A CA 1
ATOM 768 C C . VAL A 1 95 ? -13.355 -3.924 16.864 1.00 77.06 95 VAL A C 1
ATOM 770 O O . VAL A 1 95 ? -14.509 -4.127 17.253 1.00 77.06 95 VAL A O 1
ATOM 773 N N . ARG A 1 96 ? -12.290 -4.224 17.615 1.00 77.88 96 ARG A N 1
ATOM 774 C CA . ARG A 1 96 ? -12.382 -4.834 18.948 1.00 77.88 96 ARG A CA 1
ATOM 775 C C . ARG A 1 96 ? -13.155 -3.958 19.935 1.00 77.88 96 ARG A C 1
ATOM 777 O O . ARG A 1 96 ? -14.027 -4.474 20.639 1.00 77.88 96 ARG A O 1
ATOM 784 N N . ASP A 1 97 ? -12.891 -2.655 19.965 1.00 76.25 97 ASP A N 1
ATOM 785 C CA . ASP A 1 97 ? -13.595 -1.719 20.850 1.00 76.25 97 ASP A CA 1
ATOM 786 C C . ASP A 1 97 ? -15.097 -1.664 20.527 1.00 76.25 97 ASP A C 1
ATOM 788 O O . ASP A 1 97 ? -15.951 -1.831 21.401 1.00 76.25 97 ASP A O 1
ATOM 792 N N . ARG A 1 98 ? -15.447 -1.597 19.236 1.00 77.56 98 ARG A N 1
ATOM 793 C CA . ARG A 1 98 ? -16.846 -1.616 18.787 1.00 77.56 98 ARG A CA 1
ATOM 794 C C . ARG A 1 98 ? -17.580 -2.902 19.175 1.00 77.56 98 ARG A C 1
ATOM 796 O O . ARG A 1 98 ? -18.750 -2.845 19.562 1.00 77.56 98 ARG A O 1
ATOM 803 N N . HIS A 1 99 ? -16.926 -4.059 19.067 1.00 74.19 99 HIS A N 1
ATOM 804 C CA . HIS A 1 99 ? -17.508 -5.336 19.493 1.00 74.19 99 HIS A CA 1
ATOM 805 C C . HIS A 1 99 ? -17.726 -5.374 21.007 1.00 74.19 99 HIS A C 1
ATOM 807 O O . HIS A 1 99 ? -18.798 -5.782 21.459 1.00 74.19 99 HIS A O 1
ATOM 813 N N . THR A 1 100 ? -16.750 -4.883 21.773 1.00 80.00 100 THR A N 1
ATOM 814 C CA . THR A 1 100 ? -16.819 -4.809 23.238 1.00 80.00 100 THR A CA 1
ATOM 815 C C . THR A 1 100 ? -17.957 -3.892 23.688 1.00 80.00 100 THR A C 1
ATOM 817 O O . THR A 1 100 ? -18.805 -4.299 24.485 1.00 80.00 100 THR A O 1
ATOM 820 N N . GLY A 1 101 ? -18.062 -2.694 23.107 1.00 75.81 101 GLY A N 1
ATOM 821 C CA . GLY A 1 101 ? -19.152 -1.759 23.384 1.00 75.81 101 GLY A CA 1
ATOM 822 C C . GLY A 1 101 ? -20.526 -2.330 23.025 1.00 75.81 101 GLY A C 1
ATOM 823 O O . GLY A 1 101 ? -21.470 -2.219 23.809 1.00 75.81 101 GLY A O 1
ATOM 824 N N . ARG A 1 102 ? -20.651 -3.014 21.879 1.00 76.62 102 ARG A N 1
ATOM 825 C CA . ARG A 1 102 ? -21.911 -3.661 21.473 1.00 76.62 102 ARG A CA 1
ATOM 826 C C . ARG A 1 102 ? -22.323 -4.776 22.437 1.00 76.62 102 ARG A C 1
ATOM 828 O O . ARG A 1 102 ? -23.503 -4.875 22.766 1.00 76.62 102 ARG A O 1
ATOM 835 N N . ALA A 1 103 ? -21.375 -5.587 22.905 1.00 73.50 103 ALA A N 1
ATOM 836 C CA . ALA A 1 103 ? -21.638 -6.639 23.884 1.00 73.50 103 ALA A CA 1
ATOM 837 C C . ALA A 1 103 ? -22.121 -6.063 25.227 1.00 73.50 103 ALA A C 1
ATOM 839 O O . ALA A 1 103 ? -23.112 -6.546 25.777 1.00 73.50 103 ALA A O 1
ATOM 840 N N . LEU A 1 104 ? -21.485 -4.989 25.709 1.00 74.25 104 LEU A N 1
ATOM 841 C CA . LEU A 1 104 ? -21.885 -4.302 26.940 1.00 74.25 104 LEU A CA 1
ATOM 842 C C . LEU A 1 104 ? -23.305 -3.721 26.833 1.00 74.25 104 LEU A C 1
ATOM 844 O O . LEU A 1 104 ? -24.129 -3.927 27.724 1.00 74.25 104 LEU A O 1
ATOM 848 N N . VAL A 1 105 ? -23.611 -3.028 25.730 1.00 76.94 105 VAL A N 1
ATOM 849 C CA . VAL A 1 105 ? -24.946 -2.454 25.488 1.00 76.94 105 VAL A CA 1
ATOM 850 C C . VAL A 1 105 ? -26.008 -3.549 25.469 1.00 76.94 105 VAL A C 1
ATOM 852 O O . VAL A 1 105 ? -27.026 -3.403 26.145 1.00 76.94 105 VAL A O 1
ATOM 855 N N . ASN A 1 106 ? -25.750 -4.655 24.764 1.00 77.00 106 ASN A N 1
ATOM 856 C CA . ASN A 1 106 ? -26.670 -5.788 24.702 1.00 77.00 106 ASN A CA 1
ATOM 857 C C . ASN A 1 106 ? -26.954 -6.366 26.100 1.00 77.00 106 ASN A C 1
ATOM 859 O O . ASN A 1 106 ? -28.120 -6.531 26.463 1.00 77.00 106 ASN A O 1
ATOM 863 N N . ALA A 1 107 ? -25.917 -6.574 26.920 1.00 75.19 107 ALA A N 1
ATOM 864 C CA . ALA A 1 107 ? -26.060 -7.075 28.289 1.00 75.19 107 ALA A CA 1
ATOM 865 C C . ALA A 1 107 ? -26.897 -6.136 29.187 1.00 75.19 107 ALA A C 1
ATOM 867 O O . ALA A 1 107 ? -27.739 -6.583 29.972 1.00 75.19 107 ALA A O 1
ATOM 868 N N . VAL A 1 108 ? -26.733 -4.816 29.043 1.00 75.69 108 VAL A N 1
ATOM 869 C CA . VAL A 1 108 ? -27.552 -3.825 29.767 1.00 75.69 108 VAL A CA 1
ATOM 870 C C . VAL A 1 108 ? -29.004 -3.823 29.274 1.00 75.69 108 VAL A C 1
ATOM 872 O O . VAL A 1 108 ? -29.933 -3.672 30.068 1.00 75.69 108 VAL A O 1
ATOM 875 N N . THR A 1 109 ? -29.250 -3.993 27.974 1.00 75.19 109 THR A N 1
ATOM 876 C CA . THR A 1 109 ? -30.626 -4.095 27.462 1.00 75.19 109 THR A CA 1
ATOM 877 C C . THR A 1 109 ? -31.329 -5.383 27.881 1.00 75.19 109 THR A C 1
ATOM 879 O O . THR A 1 109 ? -32.528 -5.333 28.158 1.00 75.19 109 THR A O 1
ATOM 882 N N . ASP A 1 110 ? -30.614 -6.505 27.980 1.00 68.75 110 ASP A N 1
ATOM 883 C CA . ASP A 1 110 ? -31.191 -7.781 28.415 1.00 68.75 110 ASP A CA 1
ATOM 884 C C . ASP A 1 110 ? -31.546 -7.765 29.905 1.00 68.75 110 ASP A C 1
ATOM 886 O O . ASP A 1 110 ? -32.652 -8.152 30.281 1.00 68.75 110 ASP A O 1
ATOM 890 N N . THR A 1 111 ? -30.685 -7.201 30.757 1.00 67.69 111 THR A N 1
ATOM 891 C CA . THR A 1 111 ? -30.992 -7.036 32.192 1.00 67.69 111 THR A CA 1
ATOM 892 C C . THR A 1 111 ? -32.231 -6.166 32.432 1.00 67.69 111 THR A C 1
ATOM 894 O O . THR A 1 111 ? -33.053 -6.493 33.286 1.00 67.69 111 THR A O 1
ATOM 897 N N . LYS A 1 112 ? -32.453 -5.119 31.623 1.00 63.62 112 LYS A N 1
ATOM 898 C CA . LYS A 1 112 ? -33.684 -4.304 31.675 1.00 63.62 112 LYS A CA 1
ATOM 899 C C . LYS A 1 112 ? -34.947 -5.055 31.242 1.00 63.62 112 LYS A C 1
ATOM 901 O O . LYS A 1 112 ? -36.040 -4.679 31.659 1.00 63.62 112 LYS A O 1
ATOM 906 N N . ARG A 1 113 ? -34.834 -6.089 30.402 1.00 59.94 113 ARG A N 1
ATOM 907 C CA . ARG A 1 113 ? -35.980 -6.914 29.974 1.00 59.94 113 ARG A CA 1
ATOM 908 C C . ARG A 1 113 ? -36.363 -7.970 31.010 1.00 59.94 113 ARG A C 1
ATOM 910 O O . ARG A 1 113 ? -37.534 -8.326 31.075 1.00 59.94 113 ARG A O 1
ATOM 917 N N . CYS A 1 114 ? -35.415 -8.408 31.835 1.00 59.75 114 CYS A N 1
ATOM 918 C CA . CYS A 1 114 ? -35.630 -9.386 32.906 1.00 59.75 114 CYS A CA 1
ATOM 919 C C . CYS A 1 114 ? -36.223 -8.789 34.200 1.00 59.75 114 CYS A C 1
ATOM 921 O O . CYS A 1 114 ? -36.414 -9.517 35.170 1.00 59.75 114 CYS A O 1
ATOM 923 N N . HIS A 1 115 ? -36.502 -7.482 34.249 1.00 55.47 115 HIS A N 1
ATOM 924 C CA . HIS A 1 115 ? -37.123 -6.800 35.397 1.00 55.47 115 HIS A CA 1
ATOM 925 C C . HIS A 1 115 ? -38.574 -6.366 35.124 1.00 55.47 115 HIS A C 1
ATOM 927 O O . HIS A 1 115 ? -38.976 -5.267 35.502 1.00 55.47 115 HIS A O 1
ATOM 933 N N . LYS A 1 116 ? -39.360 -7.216 34.454 1.00 47.41 116 LYS A N 1
ATOM 934 C CA . LYS A 1 116 ? -40.816 -7.053 34.332 1.00 47.41 116 LYS A CA 1
ATOM 935 C C . LYS A 1 116 ? -41.560 -8.053 35.197 1.00 47.41 116 LYS A C 1
ATOM 937 O O . LYS A 1 116 ? -41.122 -9.221 35.219 1.00 47.41 116 LYS A O 1
#

Solvent-accessible surface area (backbone atoms only — not comparable to full-atom values): 6839 Å² total; per-residue (Å²): 134,83,83,81,86,79,87,78,75,50,74,69,53,50,54,53,62,47,56,49,53,54,56,90,91,53,54,49,66,60,46,51,52,51,41,52,54,47,29,64,74,60,71,51,64,61,57,50,47,34,47,19,60,63,75,34,31,51,80,90,55,33,70,63,44,55,72,70,60,63,89,84,66,81,64,35,62,59,60,38,52,55,48,34,54,55,51,42,51,53,53,53,49,56,50,50,50,52,51,53,53,50,52,54,51,50,54,56,55,51,57,65,62,73,72,115

Secondary structure (DSSP, 8-state):
----PPP---HHHHHHHHTPPPPTTS-HHHHHHHHHHHHHHHT--THHHHHHHHHTS-STTHHHHHHH--TT---THHHHHHHHHHHHHHHHHHHHHHHHHHHHHHHHHHHHHS--

Sequence (116 aa):
MVDAYRIVFSKQQTIKLFAERKDKGRTWNDHLLYLVALQEATNSGEGLILENIVKYAQSESQALIIGQYNRYRTDYLTPAEDIVSFIQGLEDETVRDRHTGRALVNAVTDTKRCHK

Organism: NCBI:txid86335

pLDDT: mean 84.97, std 10.63, range [47.41, 96.75]

Foldseek 3Di:
DDDDDQDADDPVRLLVVLQAEADPPDALVVLLVVVVVSCVSHVHDLQSSLVSQQPHHDDVCNVVLVVQDDPVDPPNSVSSVVSSVVVSVVVVVVVVVVVVVVVVVVVVVVVVVVPD

Nearest PDB structures (foldseek):
  7lga-assembly1_B  TM=6.874E-01  e=7.511E-01  Homo sapiens
  7lga-assembly2_D  TM=6.814E-01  e=2.929E+00  Homo sapiens

Radius of gyration: 20.44 Å; Cα contacts (8 Å, |Δi|>4): 75; chains: 1; bounding box: 56×40×62 Å

Mean predicted aligned error: 8.62 Å